Protein AF-A0A5J6CK53-F1 (afdb_monomer_lite)

Secondary structure (DSSP, 8-state):
-THHHHS-TTSS--HHHHHHHHHHHT-SEEE---SSSSS---HHHHHHHHHHHH-SEE---TTTT--S-EE-TTPPP-EEE--SS--GGGGGG--

Organism: NCBI:txid239401

pLDDT: mean 97.88, std 2.44, range [75.69, 98.88]

Foldseek 3Di:
DCCVAAVDPVGHDHVLVVLLVVLVVPAQEDALEACPFDDDDDPLLSVQSLCVQAPQWDCQDVSNPRHHIDHNPPRHHHHHDYDHHDDDVCVVVRD

Structure (mmCIF, N/CA/C/O backbone):
data_AF-A0A5J6CK53-F1
#
_entry.id   AF-A0A5J6CK53-F1
#
loop_
_atom_site.group_PDB
_atom_site.id
_atom_site.type_symbol
_atom_site.label_atom_id
_atom_site.label_alt_id
_atom_site.label_comp_id
_atom_site.label_asym_id
_atom_site.label_entity_id
_atom_site.label_seq_id
_atom_site.pdbx_PDB_ins_code
_atom_site.Cartn_x
_atom_site.Cartn_y
_atom_site.Cartn_z
_atom_site.occupancy
_atom_site.B_iso_or_equiv
_atom_site.auth_seq_id
_atom_site.auth_comp_id
_atom_site.auth_asym_id
_atom_site.auth_atom_id
_atom_site.pdbx_PDB_model_num
ATOM 1 N N . MET A 1 1 ? 11.952 9.723 -1.879 1.00 95.31 1 MET A N 1
ATOM 2 C CA . MET A 1 1 ? 13.250 9.049 -1.634 1.00 95.31 1 MET A CA 1
ATOM 3 C C . MET A 1 1 ? 13.099 7.605 -1.120 1.00 95.31 1 MET A C 1
ATOM 5 O O . MET A 1 1 ? 14.110 6.971 -0.870 1.00 95.31 1 MET A O 1
ATOM 9 N N . HIS A 1 2 ? 11.887 7.041 -0.989 1.00 97.94 2 HIS A N 1
ATOM 10 C CA . HIS A 1 2 ? 11.693 5.745 -0.310 1.00 97.94 2 HIS A CA 1
ATOM 11 C C . HIS A 1 2 ? 12.505 4.577 -0.921 1.00 97.94 2 HIS A C 1
ATOM 13 O O . HIS A 1 2 ? 13.150 3.845 -0.176 1.00 97.94 2 HIS A O 1
ATOM 19 N N . ALA A 1 3 ? 12.618 4.512 -2.257 1.00 97.31 3 ALA A N 1
ATOM 20 C CA . ALA A 1 3 ? 13.365 3.480 -2.994 1.00 97.31 3 ALA A CA 1
ATOM 21 C C . ALA A 1 3 ? 14.869 3.384 -2.675 1.00 97.31 3 ALA A C 1
ATOM 23 O O . ALA A 1 3 ? 15.506 2.393 -3.026 1.00 97.31 3 ALA A O 1
ATOM 24 N N . VAL A 1 4 ? 15.448 4.389 -2.011 1.00 98.50 4 VAL A N 1
ATOM 25 C CA . VAL A 1 4 ? 16.823 4.312 -1.488 1.00 98.50 4 VAL A CA 1
ATOM 26 C C . VAL A 1 4 ? 16.918 3.299 -0.339 1.00 98.50 4 VAL A C 1
ATOM 28 O O . VAL A 1 4 ? 17.968 2.703 -0.131 1.00 98.50 4 VAL A O 1
ATOM 31 N N . ILE A 1 5 ? 15.821 3.093 0.392 1.00 98.38 5 ILE A N 1
ATOM 32 C CA . ILE A 1 5 ? 15.775 2.330 1.642 1.00 98.38 5 ILE A CA 1
ATOM 33 C C . ILE A 1 5 ? 14.954 1.042 1.491 1.00 98.38 5 ILE A C 1
ATOM 35 O O . ILE A 1 5 ? 15.238 0.073 2.187 1.00 98.38 5 ILE A O 1
ATOM 39 N N . ASP A 1 6 ? 13.952 0.996 0.609 1.00 98.25 6 ASP A N 1
ATOM 40 C CA . ASP A 1 6 ? 12.986 -0.115 0.565 1.00 98.25 6 ASP A CA 1
ATOM 41 C C . ASP A 1 6 ? 13.068 -1.032 -0.662 1.00 98.25 6 ASP A C 1
ATOM 43 O O . ASP A 1 6 ? 12.332 -2.018 -0.731 1.00 98.25 6 ASP A O 1
ATOM 47 N N . ARG A 1 7 ? 13.971 -0.747 -1.608 1.00 97.88 7 ARG A N 1
ATOM 48 C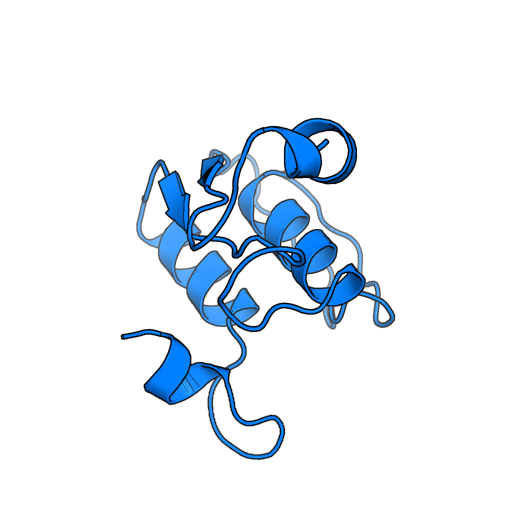 CA . ARG A 1 7 ? 14.061 -1.494 -2.870 1.00 97.88 7 ARG A CA 1
ATOM 49 C C . ARG A 1 7 ? 14.801 -2.824 -2.748 1.00 97.88 7 ARG A C 1
ATOM 51 O O . ARG A 1 7 ? 14.417 -3.811 -3.367 1.00 97.88 7 ARG A O 1
ATOM 58 N N . GLN A 1 8 ? 15.907 -2.852 -2.010 1.00 98.25 8 GLN A N 1
ATOM 59 C CA . GLN A 1 8 ? 16.763 -4.035 -1.949 1.00 98.25 8 GLN A CA 1
ATOM 60 C C . GLN A 1 8 ? 16.205 -5.055 -0.952 1.00 98.25 8 GLN A C 1
ATOM 62 O O . GLN A 1 8 ? 15.992 -4.752 0.219 1.00 98.25 8 GLN A O 1
ATOM 67 N N . LYS A 1 9 ? 15.998 -6.299 -1.400 1.00 97.00 9 LYS A N 1
ATOM 68 C CA . LYS A 1 9 ? 15.438 -7.368 -0.551 1.00 97.00 9 LYS A CA 1
ATOM 69 C C . LYS A 1 9 ? 16.361 -7.784 0.600 1.00 97.00 9 LYS A C 1
ATOM 71 O O . LYS A 1 9 ? 15.885 -8.313 1.598 1.00 97.00 9 LYS A O 1
ATOM 76 N N . ASN A 1 10 ? 17.670 -7.592 0.451 1.00 97.75 10 ASN A N 1
ATOM 77 C CA . ASN A 1 10 ? 18.696 -8.059 1.385 1.00 97.75 10 ASN A CA 1
ATOM 78 C C . ASN A 1 10 ? 19.162 -6.996 2.394 1.00 97.75 10 ASN A C 1
ATOM 80 O O . ASN A 1 10 ? 19.832 -7.352 3.360 1.00 97.75 10 ASN A O 1
ATOM 84 N N . HIS A 1 11 ? 18.852 -5.714 2.187 1.00 98.38 11 HIS A N 1
ATOM 85 C CA . HIS A 1 11 ? 19.243 -4.643 3.100 1.00 98.38 11 HIS A CA 1
ATOM 86 C C . HIS A 1 11 ? 18.304 -3.443 2.977 1.00 98.38 11 HIS A C 1
ATOM 88 O O . HIS A 1 11 ? 18.026 -2.992 1.869 1.00 98.38 11 HIS A O 1
ATOM 94 N N . GLY A 1 12 ? 17.870 -2.899 4.116 1.00 98.31 12 GLY A N 1
ATOM 95 C CA . GLY A 1 12 ? 17.011 -1.720 4.177 1.00 98.31 12 GLY A CA 1
ATOM 96 C C . GLY A 1 12 ? 15.769 -1.931 5.040 1.00 98.31 12 GLY A C 1
ATOM 97 O O . GLY A 1 12 ? 15.763 -2.756 5.954 1.00 98.31 12 GLY A O 1
ATOM 98 N N . MET A 1 13 ? 14.707 -1.178 4.752 1.00 98.69 13 MET A N 1
ATOM 99 C CA . MET A 1 13 ? 13.410 -1.279 5.425 1.00 98.69 13 MET A CA 1
ATOM 100 C C . MET A 1 13 ? 12.304 -1.354 4.387 1.00 98.69 13 MET A C 1
ATOM 102 O O . MET A 1 13 ? 12.121 -0.423 3.616 1.00 98.69 13 MET A O 1
ATOM 106 N N . HIS A 1 14 ? 11.531 -2.435 4.387 1.00 98.50 14 HIS A N 1
ATOM 107 C CA . HIS A 1 14 ? 10.460 -2.609 3.412 1.00 98.50 14 HIS A CA 1
ATOM 108 C C . HIS A 1 14 ? 9.384 -1.510 3.519 1.00 98.50 14 HIS A C 1
ATOM 110 O O . HIS A 1 14 ? 8.977 -1.155 4.628 1.00 98.50 14 HIS A O 1
ATOM 116 N N . PHE A 1 15 ? 8.835 -1.065 2.381 1.00 98.69 15 PHE A N 1
ATOM 117 C CA . PHE A 1 15 ? 7.880 0.051 2.281 1.00 98.69 15 PHE A CA 1
ATOM 118 C C . PHE A 1 15 ? 6.693 -0.049 3.249 1.00 98.69 15 PHE A C 1
ATOM 120 O O . PHE A 1 15 ? 6.307 0.943 3.850 1.00 98.69 15 PHE A O 1
ATOM 127 N N . ARG A 1 16 ? 6.161 -1.256 3.489 1.00 98.62 16 ARG A N 1
ATOM 128 C CA . ARG A 1 16 ? 5.109 -1.513 4.497 1.00 98.62 16 ARG A CA 1
ATOM 129 C C . ARG A 1 16 ? 5.382 -0.883 5.874 1.00 98.62 16 ARG A C 1
ATOM 131 O O . ARG A 1 16 ? 4.445 -0.495 6.556 1.00 98.62 16 ARG A O 1
ATOM 138 N N . VAL A 1 17 ? 6.647 -0.791 6.294 1.00 98.75 17 VAL A N 1
ATOM 139 C CA . VAL A 1 17 ? 7.033 -0.156 7.566 1.00 98.75 17 VAL A CA 1
ATOM 140 C C . VAL A 1 17 ? 6.901 1.365 7.461 1.00 98.75 17 VAL A C 1
ATOM 142 O O . VAL A 1 17 ? 6.354 1.993 8.362 1.00 98.75 17 VAL A O 1
ATOM 145 N N . LEU A 1 18 ? 7.323 1.947 6.336 1.00 98.62 18 LEU A N 1
ATOM 146 C CA . LEU A 1 18 ? 7.163 3.373 6.041 1.00 98.62 18 LEU A CA 1
ATOM 147 C C . LEU A 1 18 ? 5.683 3.760 5.891 1.00 98.62 18 LEU A C 1
ATOM 149 O O . LEU A 1 18 ? 5.282 4.816 6.365 1.00 98.62 18 LEU A O 1
ATOM 153 N N . ALA A 1 19 ? 4.864 2.888 5.300 1.00 98.62 19 ALA A N 1
ATOM 154 C CA . ALA A 1 19 ? 3.418 3.061 5.181 1.00 98.62 19 ALA A CA 1
ATOM 155 C C . ALA A 1 19 ? 2.743 3.154 6.562 1.00 98.62 19 ALA A C 1
ATOM 157 O O . ALA A 1 19 ? 1.998 4.098 6.822 1.00 98.62 19 ALA A O 1
ATOM 158 N N . LYS A 1 20 ? 3.079 2.238 7.486 1.00 98.81 20 LYS A N 1
ATOM 159 C CA . LYS A 1 20 ? 2.628 2.313 8.886 1.00 98.81 20 LYS A CA 1
ATOM 160 C C . LYS A 1 20 ? 3.109 3.595 9.568 1.00 98.81 20 LYS A C 1
ATOM 162 O O . LYS A 1 20 ? 2.321 4.260 10.233 1.00 98.81 20 LYS A O 1
ATOM 167 N N . ALA A 1 21 ? 4.386 3.945 9.397 1.00 98.75 21 ALA A N 1
ATOM 168 C CA . ALA A 1 21 ? 4.964 5.151 9.985 1.00 98.75 21 ALA A CA 1
ATOM 169 C C . ALA A 1 21 ? 4.252 6.423 9.503 1.00 98.75 21 ALA A C 1
ATOM 171 O O . ALA A 1 21 ? 3.954 7.295 10.313 1.00 98.75 21 ALA A O 1
ATOM 172 N N . LEU A 1 22 ? 3.914 6.507 8.214 1.00 98.62 22 LEU A N 1
ATOM 173 C CA . LEU A 1 22 ? 3.163 7.633 7.667 1.00 98.62 22 LEU A CA 1
ATOM 174 C C . LEU A 1 22 ? 1.723 7.685 8.193 1.00 98.62 22 LEU A C 1
ATOM 176 O O . LEU A 1 22 ? 1.278 8.764 8.578 1.00 98.62 22 LEU A O 1
ATOM 180 N N . ARG A 1 23 ? 1.014 6.549 8.265 1.00 98.62 23 ARG A N 1
ATOM 181 C CA . ARG A 1 23 ? -0.344 6.502 8.840 1.00 98.62 23 ARG A CA 1
ATOM 182 C C . ARG A 1 23 ? -0.355 6.999 10.288 1.00 98.62 23 ARG A C 1
ATOM 184 O O . ARG A 1 23 ? -1.182 7.830 10.638 1.00 98.62 23 ARG A O 1
ATOM 191 N N . MET A 1 24 ? 0.617 6.577 11.098 1.00 98.62 24 MET A N 1
ATOM 192 C CA . MET A 1 24 ? 0.782 7.075 12.472 1.00 98.62 24 MET A CA 1
ATOM 193 C C . MET A 1 24 ? 1.202 8.549 12.533 1.00 98.62 24 MET A C 1
ATOM 195 O O . MET A 1 24 ? 0.813 9.257 13.455 1.00 98.62 24 MET A O 1
ATOM 199 N N . SER A 1 25 ? 1.988 9.022 11.562 1.00 98.50 25 SER A N 1
ATOM 200 C CA . SER A 1 25 ? 2.389 10.430 11.469 1.00 98.50 25 SER A CA 1
ATOM 201 C C . SER A 1 25 ? 1.244 11.363 11.046 1.00 98.50 25 SER A C 1
ATOM 203 O O . SER A 1 25 ? 1.412 12.576 11.166 1.00 98.50 25 SER A O 1
ATOM 205 N N . GLY A 1 26 ? 0.120 10.832 10.549 1.00 98.12 26 GLY A N 1
ATOM 206 C CA . GLY A 1 26 ? -1.068 11.608 10.175 1.00 98.12 26 GLY A CA 1
ATOM 207 C C . GLY A 1 26 ? -1.097 12.094 8.723 1.00 98.12 26 GLY A C 1
ATOM 208 O O . GLY A 1 26 ? -1.460 13.238 8.474 1.00 98.12 26 GLY A O 1
ATOM 209 N N . GLY A 1 27 ? -0.684 11.265 7.760 1.00 97.75 27 GLY A N 1
ATOM 210 C CA . GLY A 1 27 ? -0.848 11.579 6.334 1.00 97.75 27 GLY A CA 1
ATOM 211 C C . GLY A 1 27 ? -2.197 11.116 5.779 1.00 97.75 27 GLY A C 1
ATOM 212 O O . GLY A 1 27 ? -2.572 9.971 5.999 1.00 97.75 27 GLY A O 1
ATOM 213 N N . ASP A 1 28 ? -2.879 11.958 4.997 1.00 98.62 28 ASP A N 1
ATOM 214 C CA . ASP A 1 28 ? -4.165 11.597 4.375 1.00 98.62 28 ASP A CA 1
ATOM 215 C C . ASP A 1 28 ? -3.997 10.706 3.134 1.00 98.62 28 ASP A C 1
ATOM 217 O O . ASP A 1 28 ? -4.769 9.774 2.914 1.00 98.62 28 ASP A O 1
ATOM 221 N N . HIS A 1 29 ? -2.965 10.967 2.320 1.00 98.81 29 HIS A N 1
ATOM 222 C CA . HIS A 1 29 ? -2.660 10.246 1.079 1.00 98.81 29 HIS A CA 1
ATOM 223 C C . HIS A 1 29 ? -1.188 9.800 1.039 1.00 98.81 29 HIS A C 1
ATOM 225 O O . HIS A 1 29 ? -0.299 10.528 1.487 1.00 98.81 29 HIS A O 1
ATOM 231 N N . ILE A 1 30 ? -0.897 8.651 0.419 1.00 98.50 30 ILE A N 1
ATOM 232 C CA . ILE A 1 30 ? 0.484 8.209 0.153 1.00 98.50 30 ILE A CA 1
ATOM 233 C C . ILE A 1 30 ? 0.599 7.463 -1.176 1.00 98.50 30 ILE A C 1
ATOM 235 O O . ILE A 1 30 ? -0.246 6.644 -1.522 1.00 98.50 30 ILE A O 1
ATOM 239 N N . HIS A 1 31 ? 1.682 7.704 -1.918 1.00 98.56 31 HIS A N 1
ATOM 240 C CA . HIS A 1 31 ? 2.014 6.905 -3.098 1.00 98.56 31 HIS A CA 1
ATOM 241 C C . HIS A 1 31 ? 2.298 5.447 -2.713 1.00 98.56 31 HIS A C 1
ATOM 243 O O . HIS A 1 31 ? 3.211 5.192 -1.935 1.00 98.56 31 HIS A O 1
ATOM 249 N N . ALA A 1 32 ? 1.551 4.505 -3.293 1.00 97.94 32 ALA A N 1
ATOM 250 C CA . ALA A 1 32 ? 1.584 3.080 -2.938 1.00 97.94 32 ALA A CA 1
ATOM 251 C C . ALA A 1 32 ? 2.017 2.169 -4.111 1.00 97.94 32 ALA A C 1
ATOM 253 O O . ALA A 1 32 ? 1.850 0.954 -4.076 1.00 97.94 32 ALA A O 1
ATOM 254 N N . GLY A 1 33 ? 2.601 2.755 -5.160 1.00 96.62 33 GLY A N 1
ATOM 255 C CA . GLY A 1 33 ? 3.015 2.031 -6.362 1.00 96.62 33 GLY A CA 1
ATOM 256 C C . GLY A 1 33 ? 1.863 1.756 -7.331 1.00 96.62 33 GLY A C 1
ATOM 257 O O . GLY A 1 33 ? 0.696 2.001 -7.039 1.00 96.62 33 GLY A O 1
ATOM 258 N N . THR A 1 34 ? 2.213 1.309 -8.535 1.00 97.19 34 THR A N 1
ATOM 259 C CA . THR A 1 34 ? 1.254 1.076 -9.631 1.00 97.19 34 THR A CA 1
ATOM 260 C C . THR A 1 34 ? 1.175 -0.375 -10.075 1.00 97.19 34 THR A C 1
ATOM 262 O O . THR A 1 34 ? 0.220 -0.711 -10.764 1.00 97.19 34 THR A O 1
ATOM 265 N N . VAL A 1 35 ? 2.149 -1.221 -9.707 1.00 97.50 35 VAL A N 1
ATOM 266 C CA . VAL A 1 35 ? 2.333 -2.623 -10.149 1.00 97.50 35 VAL A CA 1
ATOM 267 C C . VAL A 1 35 ? 2.580 -2.768 -11.660 1.00 97.50 35 VAL A C 1
ATOM 269 O O . VAL A 1 35 ? 3.543 -3.403 -12.069 1.00 97.50 35 VAL A O 1
ATOM 272 N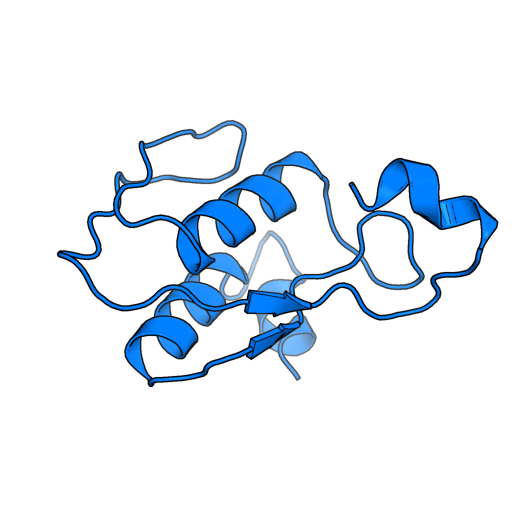 N . VAL A 1 36 ? 1.745 -2.148 -12.493 1.00 97.62 36 VAL A N 1
ATOM 273 C CA . VAL A 1 36 ? 1.780 -2.196 -13.965 1.00 97.62 36 VAL A CA 1
ATOM 274 C C . VAL A 1 36 ? 2.465 -0.985 -14.606 1.00 97.62 36 VAL A C 1
ATOM 276 O O . VAL A 1 36 ? 2.567 -0.905 -15.825 1.00 97.62 36 VAL A O 1
ATOM 279 N N . GLY A 1 37 ? 2.884 -0.004 -13.803 1.00 97.25 37 GLY A N 1
ATOM 280 C CA . GLY A 1 37 ? 3.505 1.220 -14.301 1.00 97.25 37 GLY A CA 1
ATOM 281 C C . GLY A 1 37 ? 5.023 1.122 -14.457 1.00 97.25 37 GLY A C 1
ATOM 282 O O . GLY A 1 37 ? 5.616 0.052 -14.521 1.00 97.25 37 GLY A O 1
ATOM 283 N N . LYS A 1 38 ? 5.678 2.286 -14.504 1.00 97.75 38 LYS A N 1
ATOM 284 C CA . LYS A 1 38 ? 7.127 2.388 -14.764 1.00 97.75 38 LYS A CA 1
ATOM 285 C C . LYS A 1 38 ? 8.003 1.932 -13.587 1.00 97.75 38 LYS A C 1
ATOM 287 O O . LYS A 1 38 ? 9.161 1.574 -13.792 1.00 97.75 38 LYS A O 1
ATOM 292 N N . LEU A 1 39 ? 7.508 2.068 -12.360 1.00 97.81 39 LEU A N 1
ATOM 293 C CA . LEU A 1 39 ? 8.280 1.828 -11.140 1.00 97.81 39 LEU A CA 1
ATOM 294 C C . LEU A 1 39 ? 8.003 0.423 -10.601 1.00 97.81 39 LEU A C 1
ATOM 296 O O . LEU A 1 39 ? 6.904 -0.098 -10.758 1.00 97.81 39 LEU A O 1
ATOM 300 N N . GLU A 1 40 ? 9.009 -0.166 -9.958 1.00 96.69 40 GLU A N 1
ATOM 301 C CA . GLU A 1 40 ? 8.936 -1.505 -9.372 1.00 96.69 40 GLU A CA 1
ATOM 302 C C . GLU A 1 40 ? 7.818 -1.611 -8.320 1.00 96.69 40 GL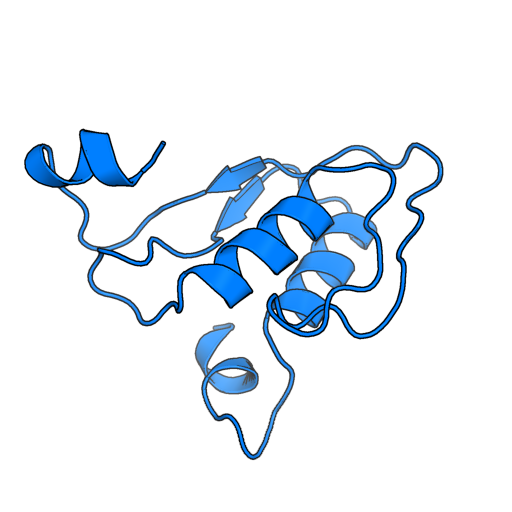U A C 1
ATOM 304 O O . GLU A 1 40 ? 7.656 -0.725 -7.480 1.00 96.69 40 GLU A O 1
ATOM 309 N N . GLY A 1 41 ? 7.070 -2.714 -8.357 1.00 94.38 41 GLY A N 1
ATOM 310 C CA . GLY A 1 41 ? 6.045 -3.059 -7.375 1.00 94.38 41 GLY A CA 1
ATOM 311 C C . GLY A 1 41 ? 5.484 -4.449 -7.661 1.00 94.38 41 GLY A C 1
ATOM 312 O O . GLY A 1 41 ? 5.076 -4.731 -8.784 1.00 94.38 41 GLY A O 1
ATOM 313 N N . GLU A 1 42 ? 5.488 -5.329 -6.663 1.00 96.81 42 GLU A N 1
ATOM 314 C CA . GLU A 1 42 ? 4.981 -6.698 -6.791 1.00 96.81 42 GLU A CA 1
ATOM 315 C C . GLU A 1 42 ? 3.560 -6.790 -6.226 1.00 96.81 42 GLU A C 1
ATOM 317 O O . GLU A 1 42 ? 3.288 -6.246 -5.155 1.00 96.81 42 GLU A O 1
ATOM 322 N N . ARG A 1 43 ? 2.647 -7.440 -6.960 1.00 96.94 43 ARG A N 1
ATOM 323 C CA . ARG A 1 43 ? 1.199 -7.317 -6.738 1.00 96.94 43 ARG A CA 1
ATOM 324 C C . ARG A 1 43 ? 0.770 -7.727 -5.331 1.00 96.94 43 ARG A C 1
ATOM 326 O O . ARG A 1 43 ? 0.080 -6.944 -4.683 1.00 96.94 43 ARG A O 1
ATOM 333 N N . GLU A 1 44 ? 1.172 -8.902 -4.849 1.00 98.00 44 GLU A N 1
ATOM 334 C CA . GLU A 1 44 ? 0.687 -9.406 -3.555 1.00 98.00 44 GLU A CA 1
ATOM 335 C C . GLU A 1 44 ? 1.226 -8.570 -2.396 1.00 98.00 44 GLU A C 1
ATOM 337 O O . GLU A 1 44 ? 0.507 -8.232 -1.455 1.00 98.00 44 GLU A O 1
ATOM 342 N N . ILE A 1 45 ? 2.484 -8.148 -2.502 1.00 97.50 45 ILE A N 1
ATOM 343 C CA . ILE A 1 45 ? 3.106 -7.262 -1.521 1.00 97.50 45 ILE A CA 1
ATOM 344 C C . ILE A 1 45 ? 2.439 -5.883 -1.513 1.00 97.50 45 ILE A C 1
ATOM 346 O O . ILE A 1 45 ? 2.218 -5.331 -0.432 1.00 97.50 45 ILE A O 1
ATOM 350 N N . THR A 1 46 ? 2.102 -5.339 -2.687 1.00 98.19 46 THR A N 1
ATOM 351 C CA . THR A 1 46 ? 1.381 -4.067 -2.809 1.00 98.19 46 THR A CA 1
ATOM 352 C C . THR A 1 46 ? -0.002 -4.132 -2.186 1.00 98.19 46 THR A C 1
ATOM 354 O O . THR A 1 46 ? -0.342 -3.242 -1.409 1.00 98.19 46 THR A O 1
ATOM 357 N N . LEU A 1 47 ? -0.765 -5.195 -2.448 1.00 98.31 47 LEU A N 1
ATOM 358 C CA . LEU A 1 47 ? -2.065 -5.398 -1.806 1.00 98.31 47 LEU A CA 1
ATOM 359 C C . LEU A 1 47 ? -1.922 -5.441 -0.280 1.00 98.31 47 LEU A C 1
ATOM 361 O O . LEU A 1 47 ? -2.615 -4.706 0.413 1.00 98.31 47 LEU A O 1
ATOM 365 N N . GLY A 1 48 ? -0.934 -6.176 0.241 1.00 98.44 48 GLY A N 1
ATOM 366 C CA . GLY A 1 48 ? -0.700 -6.252 1.683 1.00 98.44 48 GLY A CA 1
ATOM 367 C C . GLY A 1 48 ? -0.483 -4.891 2.352 1.00 98.44 48 GLY A C 1
ATOM 368 O O . GLY A 1 48 ? -1.065 -4.613 3.400 1.00 98.44 48 GLY A O 1
ATOM 369 N N . PHE A 1 49 ? 0.351 -4.011 1.785 1.00 98.31 49 PHE A N 1
ATOM 370 C CA . PHE A 1 49 ? 0.549 -2.690 2.395 1.00 98.31 49 PHE A CA 1
ATOM 371 C C . PHE A 1 49 ? -0.544 -1.665 2.056 1.00 98.31 49 PHE A C 1
ATOM 373 O O . PHE A 1 49 ? -0.646 -0.669 2.769 1.00 98.31 49 PHE A O 1
ATOM 380 N N . VAL A 1 50 ? -1.370 -1.895 1.029 1.00 98.62 50 VAL A N 1
ATOM 381 C CA . VAL A 1 50 ? -2.614 -1.137 0.805 1.00 98.62 50 VAL A CA 1
ATOM 382 C C . VAL A 1 50 ? -3.629 -1.441 1.907 1.00 98.62 50 VAL A C 1
ATOM 384 O O . VAL A 1 50 ? -4.191 -0.500 2.469 1.00 98.62 50 VAL A O 1
ATOM 387 N N . ASP A 1 51 ? -3.782 -2.710 2.288 1.00 98.69 51 ASP A N 1
ATOM 388 C CA . ASP A 1 51 ? -4.640 -3.125 3.406 1.00 98.69 51 ASP A CA 1
ATOM 389 C C . ASP A 1 51 ? -4.158 -2.455 4.711 1.00 98.69 51 ASP A C 1
ATOM 391 O O . ASP A 1 51 ? -4.930 -1.823 5.428 1.00 98.69 51 ASP A O 1
ATOM 395 N N . LEU A 1 52 ? -2.838 -2.443 4.968 1.00 98.88 52 LEU A N 1
ATOM 396 C CA . LEU A 1 52 ? -2.248 -1.743 6.126 1.00 98.88 52 LEU A CA 1
ATOM 397 C C . LEU A 1 52 ? -2.519 -0.231 6.165 1.00 98.88 52 LEU A C 1
ATOM 399 O O . LEU A 1 52 ? -2.500 0.359 7.249 1.00 98.88 52 LEU A O 1
ATOM 403 N N . LEU A 1 53 ? -2.716 0.407 5.011 1.00 98.75 53 LEU A N 1
ATOM 404 C CA . LEU A 1 53 ? -3.024 1.832 4.924 1.00 98.75 53 LEU A CA 1
ATOM 405 C C . LEU A 1 53 ? -4.509 2.110 5.151 1.00 98.75 53 LEU A C 1
ATOM 407 O O . LEU A 1 53 ? -4.829 3.131 5.753 1.00 98.75 53 LEU A O 1
ATOM 411 N N . ARG A 1 54 ? -5.401 1.232 4.686 1.00 98.56 54 ARG A N 1
ATOM 412 C CA . ARG A 1 54 ? -6.845 1.496 4.632 1.00 98.56 54 ARG A CA 1
ATOM 413 C C . ARG A 1 54 ? -7.632 0.880 5.777 1.00 98.56 54 ARG A C 1
ATOM 415 O O . ARG A 1 54 ? -8.530 1.535 6.300 1.00 98.56 54 ARG A O 1
ATOM 422 N N . ASP A 1 55 ? -7.311 -0.353 6.136 1.00 98.62 55 ASP A N 1
ATOM 423 C CA . ASP A 1 55 ? -8.180 -1.164 6.977 1.00 98.62 55 ASP A CA 1
ATOM 424 C C . ASP A 1 55 ? -7.903 -0.905 8.455 1.00 98.62 55 ASP A C 1
ATOM 426 O O . ASP A 1 55 ? -6.803 -0.495 8.839 1.00 98.62 55 ASP A O 1
ATOM 430 N N . ASP A 1 56 ? -8.910 -1.127 9.295 1.00 98.75 56 ASP A N 1
ATOM 431 C CA . ASP A 1 56 ? -8.765 -0.997 10.748 1.00 98.75 56 ASP A CA 1
ATOM 432 C C . ASP A 1 56 ? -8.066 -2.221 11.357 1.00 98.75 56 ASP A C 1
ATOM 434 O O . ASP A 1 56 ? -7.289 -2.107 12.299 1.00 98.75 56 ASP A O 1
ATOM 438 N N . PHE A 1 57 ? -8.268 -3.395 10.759 1.00 98.81 57 PHE A N 1
ATOM 439 C CA . PHE A 1 57 ? -7.689 -4.650 11.214 1.00 98.81 57 PHE A CA 1
ATOM 440 C C . PHE A 1 57 ? -7.174 -5.465 10.027 1.00 98.81 57 PHE A C 1
ATOM 442 O O . PHE A 1 57 ? -7.929 -5.773 9.108 1.00 98.81 57 PHE A O 1
ATOM 449 N N . VAL A 1 58 ? -5.892 -5.830 10.052 1.00 98.81 58 VAL A N 1
ATOM 450 C CA . VAL A 1 58 ? -5.226 -6.606 8.995 1.00 98.81 58 VAL A CA 1
ATOM 451 C C . VAL A 1 58 ? -4.624 -7.865 9.599 1.00 98.81 58 VAL A C 1
ATOM 453 O O . VAL A 1 58 ? -3.730 -7.791 10.446 1.00 98.81 58 VAL A O 1
ATOM 456 N N . GLU A 1 59 ? -5.088 -9.031 9.158 1.00 98.69 59 GLU A N 1
ATOM 457 C CA . GLU A 1 59 ? -4.575 -10.318 9.625 1.00 98.69 59 GLU A CA 1
ATOM 458 C C . GLU A 1 59 ? -3.162 -10.616 9.111 1.00 98.69 59 GLU A C 1
ATOM 460 O O . GLU A 1 59 ? -2.708 -10.133 8.072 1.00 98.69 59 GLU A O 1
ATOM 465 N N . LYS A 1 60 ? -2.441 -11.459 9.852 1.00 98.69 60 LYS A N 1
ATOM 466 C CA . LYS A 1 60 ? -1.159 -12.000 9.406 1.00 98.69 60 LYS A CA 1
ATOM 467 C C . LYS A 1 60 ? -1.343 -12.840 8.137 1.00 98.69 60 LYS A C 1
ATOM 469 O O . LYS A 1 60 ? -1.824 -13.966 8.203 1.00 98.69 60 LYS A O 1
ATOM 474 N N . ASP A 1 61 ? -0.787 -12.358 7.035 1.00 98.62 61 ASP A N 1
ATOM 475 C CA . ASP A 1 61 ? -0.676 -13.086 5.773 1.00 98.62 61 ASP A CA 1
ATOM 476 C C . ASP A 1 61 ? 0.740 -12.983 5.187 1.00 98.62 61 ASP A C 1
ATOM 478 O O . ASP A 1 61 ? 1.168 -11.962 4.644 1.00 98.62 61 ASP A O 1
ATOM 482 N N . ARG A 1 62 ? 1.490 -14.086 5.264 1.00 98.06 62 ARG A N 1
ATOM 483 C CA . ARG A 1 62 ? 2.874 -14.144 4.774 1.00 98.06 62 ARG A CA 1
ATOM 484 C C . ARG A 1 62 ? 2.971 -14.105 3.251 1.00 98.06 62 ARG A C 1
ATOM 486 O O . ARG A 1 62 ? 4.027 -13.701 2.768 1.00 98.06 62 ARG A O 1
ATOM 493 N N . SER A 1 63 ? 1.919 -14.485 2.524 1.00 97.94 63 SER A N 1
ATOM 494 C CA . SER A 1 63 ? 1.895 -14.433 1.057 1.00 97.94 63 SER A CA 1
ATOM 495 C C . SER A 1 63 ? 1.878 -12.989 0.545 1.00 97.94 63 SER A C 1
ATOM 497 O O . SER A 1 63 ? 2.553 -12.678 -0.430 1.00 97.94 63 SER A O 1
ATOM 499 N N . ARG A 1 64 ? 1.254 -12.081 1.305 1.00 98.25 64 ARG A N 1
ATOM 500 C CA . ARG A 1 64 ? 1.259 -10.624 1.085 1.00 98.25 64 ARG A CA 1
ATOM 501 C C . ARG A 1 64 ? 2.339 -9.874 1.868 1.00 98.25 64 ARG A C 1
ATOM 503 O O . ARG A 1 64 ? 2.355 -8.645 1.954 1.00 98.25 64 ARG A O 1
ATOM 510 N N . GLY A 1 65 ? 3.275 -10.601 2.479 1.00 97.88 65 GLY A N 1
ATOM 511 C CA . GLY A 1 65 ? 4.359 -10.015 3.266 1.00 97.88 65 GLY A CA 1
ATOM 512 C C . GLY A 1 65 ? 3.907 -9.354 4.575 1.00 97.88 65 GLY A C 1
ATOM 513 O O . GLY A 1 65 ? 4.621 -8.499 5.101 1.00 97.88 65 GLY A O 1
ATOM 514 N N . ILE A 1 66 ? 2.755 -9.740 5.123 1.00 98.75 66 ILE A N 1
ATOM 515 C CA . ILE A 1 66 ? 2.262 -9.325 6.438 1.00 98.75 66 ILE A CA 1
ATOM 516 C C . ILE A 1 66 ? 2.705 -10.352 7.485 1.00 98.75 66 ILE A C 1
ATOM 518 O O . ILE A 1 66 ? 2.250 -11.493 7.545 1.00 98.75 66 ILE A O 1
ATOM 522 N N . TYR A 1 67 ? 3.664 -9.956 8.319 1.00 98.56 67 TYR A N 1
ATOM 523 C CA . TYR A 1 67 ? 4.296 -10.854 9.294 1.00 98.56 67 TYR A CA 1
ATOM 524 C C . TYR A 1 67 ? 3.557 -10.906 10.633 1.00 98.56 67 TYR A C 1
ATOM 526 O O . TYR A 1 67 ? 3.667 -11.905 11.346 1.00 98.56 67 TYR A O 1
ATOM 534 N N . PHE A 1 68 ? 2.803 -9.853 10.942 1.00 98.81 68 PHE A N 1
ATOM 535 C CA . PHE A 1 68 ? 2.081 -9.660 12.191 1.00 98.81 68 PHE A CA 1
ATOM 536 C C . PHE A 1 68 ? 0.695 -9.113 11.882 1.00 98.81 68 PHE A C 1
ATOM 538 O O . PHE A 1 68 ? 0.579 -8.225 11.034 1.00 98.81 68 PHE A O 1
ATOM 545 N N . THR A 1 69 ? -0.308 -9.613 12.600 1.00 98.81 69 THR A N 1
ATOM 546 C CA . THR A 1 69 ? -1.629 -8.989 12.647 1.00 98.81 69 THR A CA 1
ATOM 547 C C . THR A 1 69 ? -1.483 -7.552 13.145 1.00 98.81 69 THR A C 1
ATOM 549 O O . THR A 1 69 ? -0.699 -7.292 14.061 1.00 98.81 69 THR A O 1
ATOM 552 N N . GLN A 1 70 ? -2.195 -6.621 12.520 1.00 98.88 70 GLN A N 1
ATOM 553 C CA . GLN A 1 70 ? -2.170 -5.203 12.850 1.00 98.88 70 GLN A CA 1
ATOM 554 C C . GLN A 1 70 ? -3.589 -4.724 13.134 1.00 98.88 70 GLN A C 1
ATOM 556 O O . GLN A 1 70 ? -4.430 -4.765 12.245 1.00 98.88 70 GLN A O 1
ATOM 561 N N . ASP A 1 71 ? -3.803 -4.226 14.345 1.00 98.81 71 ASP A N 1
ATOM 562 C CA . ASP A 1 71 ? -5.009 -3.506 14.752 1.00 98.81 71 ASP A CA 1
ATOM 563 C C . ASP A 1 71 ? -4.674 -2.008 14.836 1.00 98.81 71 ASP A C 1
ATOM 565 O O . ASP A 1 71 ? -3.608 -1.639 15.346 1.00 98.81 71 ASP A O 1
ATOM 569 N N . TRP A 1 72 ? -5.529 -1.165 14.268 1.00 98.75 72 TRP A N 1
ATOM 570 C CA . TRP A 1 72 ? -5.392 0.288 14.223 1.00 98.75 72 TRP A CA 1
ATOM 571 C C . TRP A 1 72 ? -6.353 1.017 15.154 1.00 98.75 72 TRP A C 1
ATOM 573 O O . TRP A 1 72 ? -6.233 2.238 15.266 1.00 98.75 72 TRP A O 1
ATOM 583 N N . VAL A 1 73 ? -7.237 0.297 15.857 1.00 98.56 73 VAL A N 1
ATOM 584 C CA . VAL A 1 73 ? -8.128 0.832 16.897 1.00 98.56 73 VAL A CA 1
ATOM 585 C C . VAL A 1 73 ? -8.806 2.145 16.487 1.00 98.56 73 VAL A C 1
ATOM 587 O O . VAL A 1 73 ? -8.773 3.148 17.202 1.00 98.56 73 VAL A O 1
ATOM 590 N N . SER A 1 74 ? -9.426 2.123 15.306 1.00 98.31 74 SER A N 1
ATOM 591 C CA . SER A 1 74 ? -10.162 3.226 14.682 1.00 98.31 74 SER A CA 1
ATOM 592 C C . SER A 1 74 ? -9.322 4.434 14.251 1.00 98.31 74 SER A C 1
ATOM 594 O O . SER A 1 74 ? -9.879 5.495 13.958 1.00 98.31 74 SER A O 1
ATOM 596 N N . LEU A 1 75 ? -7.993 4.299 14.153 1.00 98.56 75 LEU A N 1
ATOM 597 C CA . LEU A 1 75 ? -7.163 5.308 13.495 1.00 98.56 75 LEU A CA 1
ATOM 598 C C . LEU A 1 75 ? -7.602 5.444 12.023 1.00 98.56 75 LEU A C 1
ATOM 600 O O . LEU A 1 75 ? -7.660 4.427 11.320 1.00 98.56 75 LEU A O 1
ATOM 604 N N . PRO A 1 76 ? -7.862 6.665 11.514 1.00 98.62 76 PRO A N 1
ATOM 605 C CA . PRO A 1 76 ? -8.280 6.861 10.131 1.00 98.62 76 PRO A CA 1
ATOM 606 C C . PRO A 1 76 ? -7.359 6.168 9.118 1.00 98.62 76 PRO A C 1
ATOM 608 O O . PRO A 1 76 ? -6.141 6.067 9.305 1.00 98.62 76 PRO A O 1
ATOM 611 N N . GLY A 1 77 ? -7.964 5.659 8.046 1.00 98.56 77 GLY A N 1
ATOM 612 C CA . GLY A 1 77 ? -7.236 5.102 6.912 1.00 98.56 77 GLY A CA 1
ATOM 613 C C . GLY A 1 77 ? -6.572 6.191 6.066 1.00 98.56 77 GLY A C 1
ATOM 614 O O . GLY A 1 77 ? -6.981 7.349 6.080 1.00 98.56 77 GLY A O 1
ATOM 615 N N . VAL A 1 78 ? -5.570 5.790 5.291 1.00 98.81 78 VAL A N 1
ATOM 616 C CA . VAL A 1 78 ? -4.835 6.624 4.333 1.00 98.81 78 VAL A CA 1
ATOM 617 C C . VAL A 1 78 ? -5.214 6.193 2.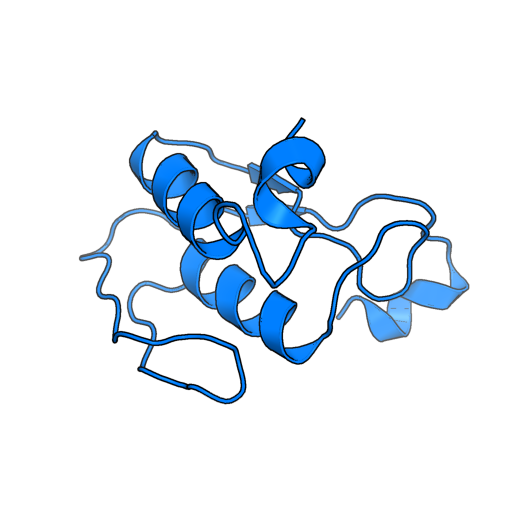922 1.00 98.81 78 VAL A C 1
ATOM 619 O O . VAL A 1 78 ? -5.222 4.996 2.623 1.00 98.81 78 VAL A O 1
ATOM 622 N N . LEU A 1 79 ? -5.486 7.142 2.026 1.00 98.62 79 LEU A N 1
ATOM 623 C CA . LEU A 1 79 ? -5.788 6.824 0.631 1.00 98.62 79 LEU A CA 1
ATOM 624 C C . LEU A 1 79 ? -4.497 6.440 -0.122 1.00 98.62 79 LEU A C 1
ATOM 626 O O . LEU A 1 79 ? -3.596 7.279 -0.269 1.00 98.62 79 LEU A O 1
ATOM 630 N N . PRO A 1 80 ? -4.378 5.204 -0.638 1.00 98.44 80 PRO A N 1
ATOM 631 C CA . PRO A 1 80 ? -3.244 4.819 -1.464 1.00 98.44 80 PRO A CA 1
ATOM 632 C C . PRO A 1 80 ? -3.353 5.454 -2.857 1.00 98.44 80 PRO A C 1
ATOM 634 O O . PRO A 1 80 ? -4.398 5.407 -3.504 1.00 98.44 80 PRO A O 1
ATOM 637 N N . VAL A 1 81 ? -2.250 6.019 -3.346 1.00 98.56 81 VAL A N 1
ATOM 638 C CA . VAL A 1 81 ? -2.171 6.699 -4.644 1.00 98.56 81 VAL A CA 1
ATOM 639 C C . VAL A 1 81 ? -1.312 5.888 -5.613 1.00 98.56 81 VAL A C 1
ATOM 641 O O . VAL A 1 81 ? -0.097 5.755 -5.433 1.00 98.56 81 VAL A O 1
ATOM 644 N N . ALA A 1 82 ? -1.930 5.398 -6.687 1.00 98.25 82 ALA A N 1
ATOM 645 C CA . ALA A 1 82 ? -1.231 4.779 -7.807 1.00 98.25 82 ALA A CA 1
ATOM 646 C C . ALA A 1 82 ? -0.729 5.867 -8.776 1.00 98.25 82 ALA A C 1
ATOM 648 O O . ALA A 1 82 ? -1.516 6.564 -9.412 1.00 98.25 82 ALA A O 1
ATOM 649 N N . SER A 1 83 ? 0.592 6.039 -8.891 1.00 97.94 83 SER A N 1
ATOM 650 C CA . SER A 1 83 ? 1.205 6.990 -9.830 1.00 97.94 83 SER A CA 1
ATOM 651 C C . SER A 1 83 ? 2.548 6.493 -10.369 1.00 97.94 83 SER A C 1
ATOM 653 O O . SER A 1 83 ? 3.311 5.842 -9.656 1.00 97.94 83 SER A O 1
ATOM 655 N N . GLY A 1 84 ? 2.838 6.823 -11.631 1.00 97.44 84 GLY A N 1
ATOM 656 C CA . GLY A 1 84 ? 4.101 6.519 -12.309 1.00 97.44 84 GLY A CA 1
ATOM 657 C C . GLY A 1 84 ? 3.930 5.646 -13.553 1.00 97.44 84 GLY A C 1
ATOM 658 O O . GLY A 1 84 ? 3.827 4.426 -13.456 1.00 97.44 84 GLY A O 1
ATOM 659 N N . GLY A 1 85 ? 3.963 6.267 -14.737 1.00 98.06 85 GLY A N 1
ATOM 660 C CA . GLY A 1 85 ? 3.973 5.560 -16.027 1.00 98.06 85 GLY A CA 1
ATOM 661 C C . GLY A 1 85 ? 2.688 4.802 -16.379 1.00 98.06 85 GLY A C 1
ATOM 662 O O . GLY A 1 85 ? 2.752 3.846 -17.140 1.00 98.06 85 GLY A O 1
ATOM 663 N N . ILE A 1 86 ? 1.542 5.199 -15.822 1.00 98.31 86 ILE A N 1
ATOM 664 C CA . ILE A 1 86 ? 0.228 4.631 -16.159 1.00 98.31 86 ILE A CA 1
ATOM 665 C C . ILE A 1 86 ? -0.434 5.409 -17.308 1.00 98.31 86 ILE A C 1
ATOM 667 O O . ILE A 1 86 ? -0.143 6.582 -17.527 1.00 98.31 86 ILE A O 1
ATOM 671 N N . HIS A 1 87 ? -1.327 4.747 -18.044 1.00 98.25 87 HIS A N 1
ATOM 672 C CA . HIS A 1 87 ? -2.071 5.298 -19.181 1.00 98.25 87 HIS A CA 1
ATOM 673 C C . HIS A 1 87 ? -3.405 4.557 -19.322 1.00 98.25 87 HIS A C 1
ATOM 675 O O . HIS A 1 87 ? -3.636 3.580 -18.612 1.00 98.25 87 HIS A O 1
ATOM 681 N N . VAL A 1 88 ? -4.264 4.972 -20.256 1.00 98.00 88 VAL A N 1
ATOM 682 C CA . VAL A 1 88 ? -5.660 4.496 -20.366 1.00 98.00 88 VAL A CA 1
ATOM 683 C C . VAL A 1 88 ? -5.816 2.969 -20.402 1.00 98.00 88 VAL A C 1
ATOM 685 O O . VAL A 1 88 ? -6.698 2.436 -19.739 1.00 98.00 88 VAL A O 1
ATOM 688 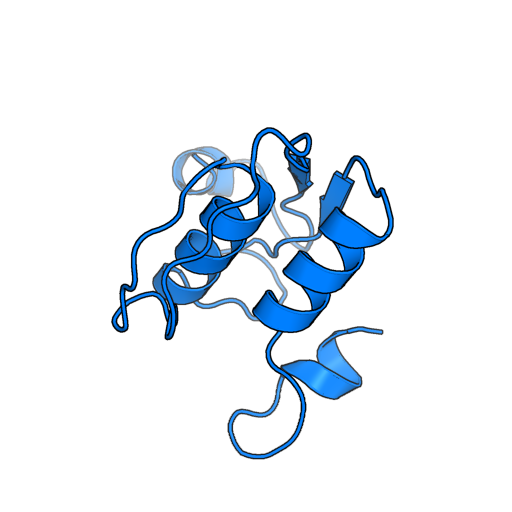N N . TRP A 1 89 ? -4.915 2.242 -21.070 1.00 98.19 89 TRP A N 1
ATOM 689 C CA . TRP A 1 89 ? -4.974 0.772 -21.132 1.00 98.19 89 TRP A CA 1
ATOM 690 C C . TRP A 1 89 ? -4.717 0.060 -19.801 1.00 98.19 89 TRP A C 1
ATOM 692 O O . TRP A 1 89 ? -5.033 -1.116 -19.669 1.00 98.19 89 TRP A O 1
ATOM 702 N N . HIS A 1 90 ? -4.163 0.758 -18.811 1.00 98.19 90 HIS A N 1
ATOM 703 C CA . HIS A 1 90 ? -3.939 0.201 -17.483 1.00 98.19 90 HIS A CA 1
ATOM 704 C C . HIS A 1 90 ? -5.188 0.267 -16.598 1.00 98.19 90 HIS A C 1
ATOM 706 O O . HIS A 1 90 ? -5.191 -0.374 -15.555 1.00 98.19 90 HIS A O 1
ATOM 712 N N . MET A 1 91 ? -6.247 0.996 -16.983 1.00 97.88 91 MET A N 1
ATOM 713 C CA . MET A 1 91 ? -7.416 1.187 -16.108 1.00 97.88 91 MET A CA 1
ATOM 714 C C . MET A 1 91 ? -8.040 -0.119 -15.603 1.00 97.88 91 MET A C 1
ATOM 716 O O . MET A 1 91 ? -8.273 -0.198 -14.399 1.00 97.88 91 MET A O 1
ATOM 720 N N . PRO A 1 92 ? -8.232 -1.167 -16.430 1.00 97.56 92 PRO A N 1
ATOM 721 C CA . PRO A 1 92 ? -8.791 -2.428 -15.940 1.00 97.56 92 PRO A CA 1
ATOM 722 C C . PRO A 1 92 ? -7.917 -3.145 -14.899 1.00 97.56 92 PRO A C 1
ATOM 724 O O . PRO A 1 92 ? -8.408 -4.012 -14.190 1.00 97.56 92 PRO A O 1
ATOM 727 N N . ALA A 1 93 ? -6.621 -2.824 -14.825 1.00 96.25 93 ALA A N 1
ATOM 728 C CA . ALA A 1 93 ? -5.673 -3.454 -13.908 1.00 96.25 93 ALA A CA 1
ATOM 729 C C . ALA A 1 93 ? -5.444 -2.655 -12.609 1.00 96.25 93 ALA A C 1
ATOM 731 O O . ALA A 1 93 ? -4.774 -3.166 -11.711 1.00 96.25 93 ALA A O 1
ATOM 732 N N . LEU A 1 94 ? -5.953 -1.415 -12.526 1.00 94.19 94 LEU A N 1
ATOM 733 C CA . LEU A 1 94 ? -5.815 -0.526 -11.360 1.00 94.19 94 LEU A CA 1
ATOM 734 C C . LEU A 1 94 ? -6.993 -0.606 -10.373 1.00 94.19 94 LEU A C 1
ATOM 736 O O . LEU A 1 94 ? -6.961 0.074 -9.348 1.00 94.19 94 LEU A O 1
ATOM 740 N N . THR A 1 95 ? -8.015 -1.399 -10.691 1.00 75.69 95 THR A N 1
ATOM 741 C CA . THR A 1 95 ? -9.120 -1.765 -9.792 1.00 75.69 95 THR A CA 1
ATOM 742 C C . THR A 1 95 ? -8.771 -3.005 -8.986 1.00 75.69 95 THR A C 1
ATOM 744 O O . THR A 1 95 ? -9.076 -3.013 -7.778 1.00 75.69 95 THR A O 1
#

InterPro domains:
  IPR000685 Ribulose bisphosphate carboxylase, large subunit, C-terminal [PF00016] (1-94)
  IPR033966 RuBisCO [PTHR42704] (1-95)
  IPR036376 Ribulose bisphosphate carboxylase, large subunit, C-terminal domain superfamily [G3DSA:3.20.20.110] (1-95)
  IPR036376 Ribulose bisphosphate carboxylase, large subunit, C-terminal domain superfamily [SSF51649] (1-94)

Radius of gyration: 13.27 Å; chains: 1; bounding box: 29×26×38 Å

Se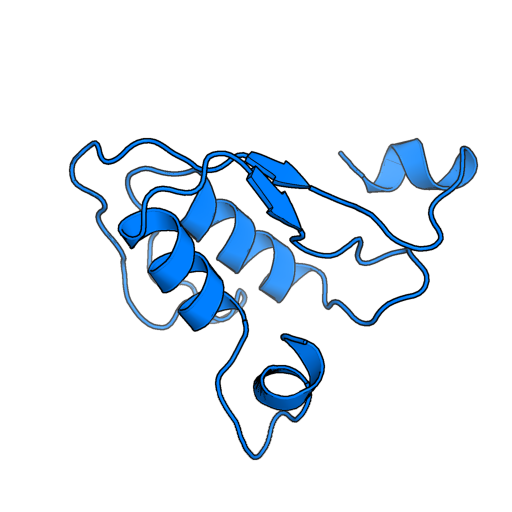quence (95 aa):
MHAVIDRQKNHGMHFRVLAKALRMSGGDHIHAGTVVGKLEGEREITLGFVDLLRDDFVEKDRSRGIYFTQDWVSLPGVLPVASGGIHVWHMPALT